Protein AF-A0A6L5X1Y9-F1 (afdb_monomer)

Structure (mmCIF, N/CA/C/O backbone):
data_AF-A0A6L5X1Y9-F1
#
_entry.id   AF-A0A6L5X1Y9-F1
#
loop_
_atom_site.group_PDB
_atom_site.id
_atom_site.type_symbol
_atom_site.label_atom_id
_atom_site.label_alt_id
_atom_site.label_comp_id
_atom_site.label_asym_id
_atom_site.label_entity_id
_atom_site.label_seq_id
_atom_site.pdbx_PDB_ins_code
_atom_site.Cartn_x
_atom_site.Cartn_y
_atom_site.Cartn_z
_atom_site.occupancy
_atom_site.B_iso_or_equiv
_atom_site.auth_seq_id
_atom_site.auth_comp_id
_atom_site.auth_asym_id
_atom_site.auth_atom_id
_atom_site.pdbx_PDB_model_num
ATOM 1 N N . MET A 1 1 ? -3.115 -9.740 -11.678 1.00 74.06 1 MET A N 1
ATOM 2 C CA . MET A 1 1 ? -2.615 -8.499 -12.304 1.00 74.06 1 MET A CA 1
ATOM 3 C C . MET A 1 1 ? -1.769 -7.814 -11.248 1.00 74.06 1 MET A C 1
ATOM 5 O O . MET A 1 1 ? -2.298 -7.594 -10.166 1.00 74.06 1 MET A O 1
ATOM 9 N N . LEU A 1 2 ? -0.468 -7.631 -11.482 1.00 79.50 2 LEU A N 1
ATOM 10 C CA . LEU A 1 2 ? 0.397 -6.941 -10.518 1.00 79.50 2 LEU A CA 1
ATOM 11 C C . LEU A 1 2 ? -0.001 -5.464 -10.462 1.00 79.50 2 LEU A C 1
ATOM 13 O O . LEU A 1 2 ? -0.399 -4.903 -11.486 1.00 79.50 2 LEU A O 1
ATOM 17 N N . ASP A 1 3 ? 0.070 -4.852 -9.282 1.00 89.75 3 ASP A N 1
ATOM 18 C CA . ASP A 1 3 ? -0.130 -3.413 -9.162 1.00 89.75 3 ASP A CA 1
ATOM 19 C C . ASP A 1 3 ? 1.025 -2.663 -9.865 1.00 89.75 3 ASP A C 1
ATOM 21 O O . ASP A 1 3 ? 2.115 -3.218 -10.055 1.00 89.75 3 ASP A O 1
AT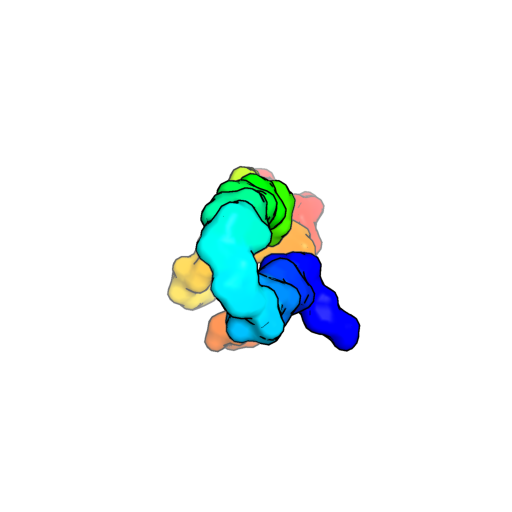OM 25 N N . PRO A 1 4 ? 0.800 -1.410 -10.293 1.00 90.12 4 PRO A N 1
ATOM 26 C CA . PRO A 1 4 ? 1.778 -0.675 -11.087 1.00 90.12 4 PRO A CA 1
ATOM 27 C C . PRO A 1 4 ? 3.101 -0.411 -10.355 1.00 90.12 4 PRO A C 1
ATOM 29 O O . PRO A 1 4 ? 4.117 -0.261 -11.024 1.00 90.12 4 PRO A O 1
ATOM 32 N N . VAL A 1 5 ? 3.131 -0.379 -9.015 1.00 93.25 5 VAL A N 1
ATOM 33 C CA . VAL A 1 5 ? 4.390 -0.227 -8.265 1.00 93.25 5 VAL A CA 1
ATOM 34 C C . VAL A 1 5 ? 5.190 -1.522 -8.336 1.00 93.25 5 VAL A C 1
ATOM 36 O O . VAL A 1 5 ? 6.366 -1.481 -8.691 1.00 93.25 5 VAL A O 1
ATOM 3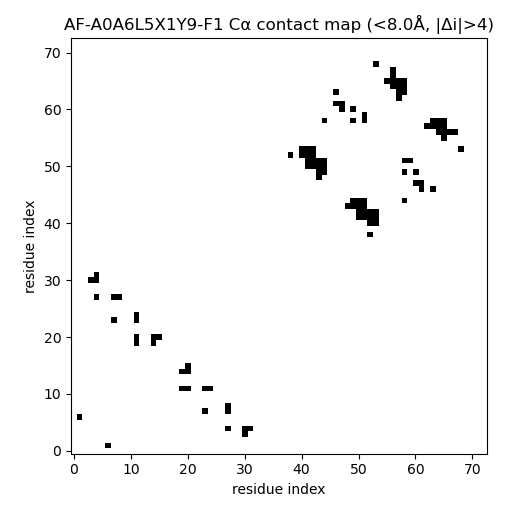9 N N . THR A 1 6 ? 4.541 -2.666 -8.107 1.00 93.62 6 THR A N 1
ATOM 40 C CA . THR A 1 6 ? 5.190 -3.983 -8.200 1.00 93.62 6 THR A CA 1
ATOM 41 C C . THR A 1 6 ? 5.734 -4.265 -9.603 1.00 93.62 6 THR A C 1
ATOM 43 O O . THR A 1 6 ? 6.820 -4.825 -9.740 1.00 93.62 6 THR A O 1
ATOM 46 N N . MET A 1 7 ? 5.037 -3.840 -10.666 1.00 92.38 7 MET A N 1
ATOM 47 C CA . MET A 1 7 ? 5.575 -3.952 -12.032 1.00 92.38 7 MET A CA 1
ATOM 48 C C . MET A 1 7 ? 6.862 -3.142 -12.220 1.00 92.38 7 MET A C 1
ATOM 50 O O . MET A 1 7 ? 7.812 -3.636 -12.823 1.00 92.38 7 MET A O 1
ATOM 54 N N . LEU A 1 8 ? 6.906 -1.909 -11.714 1.00 92.19 8 LEU A N 1
ATOM 55 C CA . LEU A 1 8 ? 8.086 -1.055 -11.841 1.00 92.19 8 LEU A CA 1
ATOM 56 C C . LEU A 1 8 ? 9.251 -1.588 -11.002 1.00 92.19 8 LEU A C 1
ATOM 58 O O . LEU A 1 8 ? 10.371 -1.623 -11.494 1.00 92.19 8 LEU A O 1
ATOM 62 N N . GLU A 1 9 ? 9.001 -2.057 -9.778 1.00 93.19 9 GLU A N 1
ATOM 63 C CA . GLU A 1 9 ? 10.034 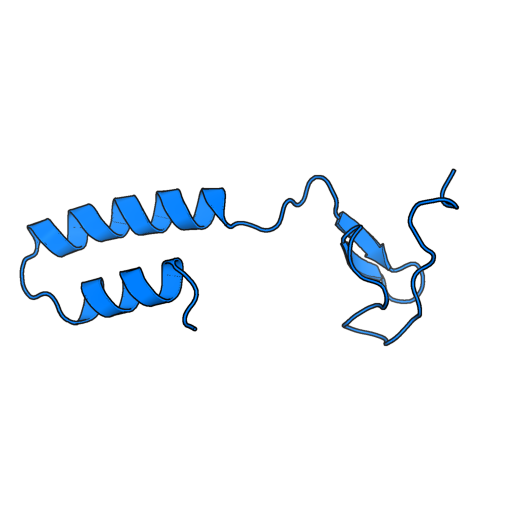-2.669 -8.929 1.00 93.19 9 GLU A CA 1
ATOM 64 C C . GLU A 1 9 ? 10.653 -3.910 -9.589 1.00 93.19 9 GLU A C 1
ATOM 66 O O . GLU A 1 9 ? 11.874 -4.062 -9.575 1.00 93.19 9 GLU A O 1
ATOM 71 N N . TYR A 1 10 ? 9.836 -4.740 -10.246 1.00 93.56 10 TYR A N 1
ATOM 72 C CA . TYR A 1 10 ? 10.307 -5.896 -11.011 1.00 93.56 10 TYR A CA 1
ATOM 73 C C . TYR A 1 10 ? 11.226 -5.486 -12.176 1.00 93.56 10 TYR A C 1
ATOM 75 O O . TYR A 1 10 ? 12.350 -5.970 -12.285 1.00 93.56 10 TYR A O 1
ATOM 83 N N . VAL A 1 11 ? 10.803 -4.517 -12.998 1.00 92.38 11 VAL A N 1
ATOM 84 C CA . VAL A 1 11 ? 11.624 -3.986 -14.107 1.00 92.38 11 VAL A CA 1
ATOM 85 C C . VAL A 1 11 ? 12.942 -3.384 -13.599 1.00 92.38 11 VAL A C 1
ATOM 87 O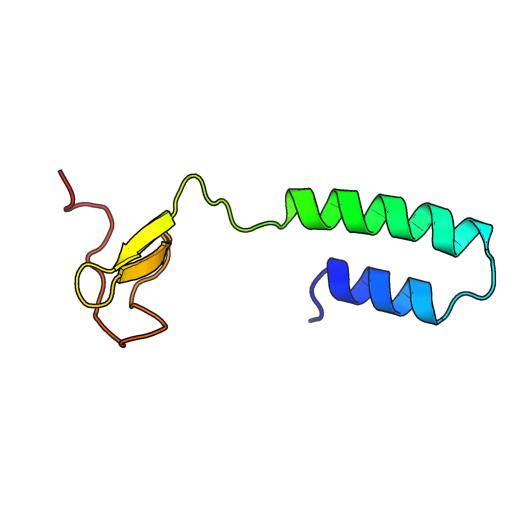 O . VAL A 1 11 ? 13.975 -3.464 -14.262 1.00 92.38 11 VAL A O 1
ATOM 90 N N . MET A 1 12 ? 12.926 -2.789 -12.408 1.00 93.31 12 MET A N 1
ATOM 91 C CA . MET A 1 12 ? 14.101 -2.180 -11.789 1.00 93.31 12 MET A CA 1
ATOM 92 C C . MET A 1 12 ? 15.120 -3.211 -11.308 1.00 93.31 12 MET A C 1
ATOM 94 O O . MET A 1 12 ? 16.324 -2.947 -11.366 1.00 93.31 12 MET A O 1
ATOM 98 N N . ALA A 1 13 ? 14.639 -4.369 -10.849 1.00 92.06 13 ALA A N 1
ATOM 99 C CA . ALA A 1 13 ? 15.467 -5.495 -10.441 1.00 92.06 13 ALA A CA 1
ATOM 100 C C . ALA A 1 13 ? 16.154 -6.176 -11.638 1.00 92.06 13 ALA A C 1
ATOM 102 O O . ALA A 1 13 ? 17.327 -6.519 -11.526 1.00 92.06 13 ALA A O 1
ATOM 103 N N . ASP A 1 14 ? 15.461 -6.293 -12.777 1.00 93.19 14 ASP A N 1
ATOM 104 C CA . ASP A 1 14 ? 15.965 -6.962 -13.992 1.00 93.19 14 ASP A CA 1
ATOM 105 C C . ASP A 1 14 ? 16.921 -6.100 -14.847 1.00 93.19 14 ASP A C 1
ATOM 107 O O . ASP A 1 14 ? 17.601 -6.613 -15.734 1.00 93.19 14 ASP A O 1
ATOM 111 N N . SER A 1 15 ? 16.989 -4.783 -14.624 1.00 91.75 15 SER A N 1
ATOM 112 C CA . SER A 1 15 ? 17.882 -3.892 -15.382 1.00 91.75 15 SER A CA 1
ATOM 113 C C . SER A 1 15 ? 19.295 -3.856 -14.793 1.00 91.75 15 SER A C 1
ATOM 115 O O . SER A 1 15 ? 19.450 -3.648 -13.597 1.00 91.75 15 SER A O 1
ATOM 117 N N . ASP A 1 16 ? 20.342 -3.898 -15.623 1.00 94.38 16 ASP A N 1
ATOM 118 C CA . ASP A 1 16 ? 21.738 -3.686 -15.182 1.00 94.38 16 ASP A CA 1
ATOM 119 C C . ASP A 1 16 ? 22.227 -2.235 -15.332 1.00 94.38 16 ASP A C 1
ATOM 121 O O . ASP A 1 16 ? 23.244 -1.842 -14.759 1.00 94.38 16 ASP A O 1
ATOM 125 N N . SER A 1 17 ? 21.499 -1.392 -16.070 1.00 95.56 17 SER A N 1
ATOM 126 C CA . SER A 1 17 ? 21.879 0.014 -16.243 1.00 95.56 17 SER A CA 1
ATOM 127 C C . SER A 1 17 ? 21.589 0.828 -14.981 1.00 95.56 17 SER A C 1
ATOM 129 O O . SER A 1 17 ? 20.445 0.930 -14.530 1.00 95.56 17 SER A O 1
ATOM 131 N N . VAL A 1 18 ? 22.630 1.479 -14.453 1.00 94.38 18 VAL A N 1
ATOM 132 C CA . VAL A 1 18 ? 22.530 2.407 -13.315 1.00 94.38 18 VAL A CA 1
ATOM 133 C C . VAL A 1 18 ? 21.573 3.557 -13.634 1.00 94.38 18 VAL A C 1
ATOM 135 O O . VAL A 1 18 ? 20.728 3.897 -12.812 1.00 94.38 18 VAL A O 1
ATOM 138 N N . GLN A 1 19 ? 21.649 4.110 -14.848 1.00 94.56 19 GLN A N 1
ATOM 139 C CA . GLN A 1 19 ? 20.792 5.212 -15.287 1.00 94.56 19 GLN A CA 1
ATOM 140 C C . GLN A 1 19 ? 19.311 4.810 -15.296 1.00 94.56 19 GLN A C 1
ATOM 142 O O . GLN A 1 19 ? 18.461 5.585 -14.856 1.00 94.56 19 GLN A O 1
ATOM 147 N N . VAL A 1 20 ? 19.004 3.587 -15.744 1.00 94.00 20 VAL A N 1
ATOM 148 C CA . VAL A 1 20 ? 17.634 3.052 -15.742 1.00 94.00 20 VAL A CA 1
ATOM 149 C C . VAL A 1 20 ? 17.125 2.867 -14.314 1.00 94.00 20 VAL A C 1
ATOM 151 O O . VAL A 1 20 ? 16.013 3.296 -14.015 1.00 94.00 20 VAL A O 1
ATOM 154 N N . LYS A 1 21 ? 17.941 2.317 -13.403 1.00 95.00 21 LYS A N 1
ATOM 155 C CA . LYS A 1 21 ? 17.561 2.170 -11.985 1.00 95.00 21 LYS A CA 1
ATOM 156 C C . LYS A 1 21 ? 17.244 3.512 -11.330 1.00 95.00 21 LYS A C 1
ATOM 158 O O . LYS A 1 21 ? 16.241 3.622 -10.634 1.00 95.00 21 LYS A O 1
ATOM 163 N N . THR A 1 22 ? 18.057 4.540 -11.581 1.00 95.50 22 THR A N 1
ATOM 164 C CA . THR A 1 22 ? 17.823 5.889 -11.040 1.00 95.50 22 THR A CA 1
ATOM 165 C C . THR A 1 22 ? 16.548 6.523 -11.595 1.00 95.50 22 THR A C 1
ATOM 167 O O . THR A 1 22 ? 15.783 7.123 -10.846 1.00 95.50 22 THR A O 1
ATOM 170 N N . ALA A 1 23 ? 16.285 6.391 -12.897 1.00 94.62 23 ALA A N 1
ATOM 171 C CA . ALA A 1 23 ? 15.053 6.913 -13.485 1.00 94.62 23 ALA A CA 1
ATOM 172 C C . ALA A 1 23 ? 13.810 6.202 -12.922 1.00 94.62 23 ALA A C 1
ATOM 174 O O . ALA A 1 23 ? 12.788 6.832 -12.640 1.00 94.62 23 ALA A O 1
ATOM 175 N N . LEU A 1 24 ? 13.909 4.889 -12.725 1.00 95.25 24 LEU A N 1
ATOM 176 C CA . LEU A 1 24 ? 12.805 4.063 -12.268 1.00 95.25 24 LEU A CA 1
ATOM 177 C C . LEU A 1 24 ? 12.517 4.244 -10.773 1.00 95.25 24 LEU A C 1
ATOM 179 O O . LEU A 1 24 ? 11.349 4.233 -10.396 1.00 95.2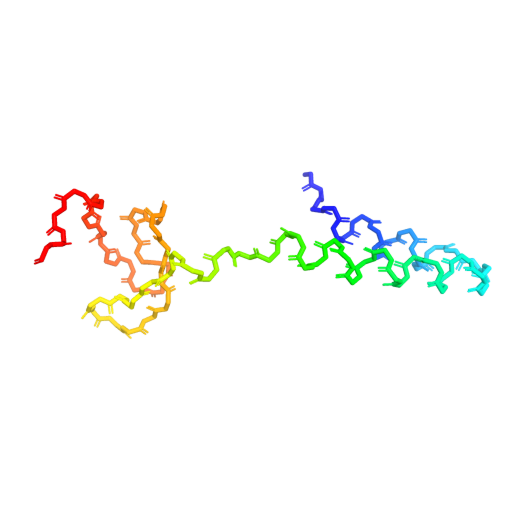5 24 LEU A O 1
ATOM 183 N N . SER A 1 25 ? 13.520 4.535 -9.936 1.00 95.06 25 SER A N 1
ATOM 184 C CA . SER A 1 25 ? 13.278 4.870 -8.525 1.00 95.06 25 SER A CA 1
ATOM 185 C C . SER A 1 25 ? 12.458 6.156 -8.383 1.00 95.06 25 SER A C 1
ATOM 187 O O . SER A 1 25 ? 11.489 6.188 -7.628 1.00 95.06 25 SER A O 1
ATOM 189 N N . ILE A 1 26 ? 12.765 7.181 -9.186 1.00 95.31 26 ILE A N 1
ATOM 190 C CA . ILE A 1 26 ? 11.987 8.431 -9.244 1.00 95.31 26 ILE A CA 1
ATOM 191 C C . ILE A 1 26 ? 10.542 8.149 -9.681 1.00 95.31 26 ILE A C 1
ATOM 193 O O . ILE A 1 26 ? 9.592 8.677 -9.096 1.00 95.31 26 ILE A O 1
ATOM 197 N N . ALA A 1 27 ? 10.364 7.308 -10.703 1.00 93.69 27 ALA A N 1
ATOM 198 C CA . ALA A 1 27 ? 9.041 6.937 -11.194 1.00 93.69 27 ALA A CA 1
ATOM 199 C C . ALA A 1 27 ? 8.235 6.155 -10.144 1.00 93.69 27 ALA A C 1
ATOM 201 O O . ALA A 1 27 ? 7.059 6.454 -9.932 1.00 93.69 27 ALA A O 1
ATOM 202 N N . ILE A 1 28 ? 8.860 5.202 -9.449 1.00 94.62 28 ILE A N 1
ATOM 203 C CA . ILE A 1 28 ? 8.235 4.433 -8.367 1.00 94.62 28 ILE A CA 1
ATOM 204 C C . ILE A 1 28 ? 7.746 5.362 -7.260 1.00 94.62 28 ILE A C 1
ATOM 206 O O . ILE A 1 28 ? 6.597 5.235 -6.842 1.00 94.62 28 ILE A O 1
ATOM 210 N N . ASP A 1 29 ? 8.558 6.323 -6.818 1.00 94.69 29 ASP A N 1
ATOM 211 C CA . ASP A 1 29 ? 8.160 7.271 -5.772 1.00 94.69 29 ASP A CA 1
ATOM 212 C C . ASP A 1 29 ? 6.970 8.137 -6.206 1.00 94.69 29 ASP A C 1
ATOM 214 O O . ASP A 1 29 ? 6.017 8.347 -5.444 1.00 94.69 29 ASP A O 1
ATOM 218 N N . ALA A 1 30 ? 6.975 8.597 -7.459 1.00 92.56 30 ALA A N 1
ATOM 219 C CA . ALA A 1 30 ? 5.868 9.359 -8.023 1.00 92.56 30 ALA A CA 1
ATOM 220 C C . ALA A 1 30 ? 4.575 8.531 -8.095 1.00 92.56 30 ALA A C 1
ATOM 222 O O . ALA A 1 30 ? 3.506 9.035 -7.74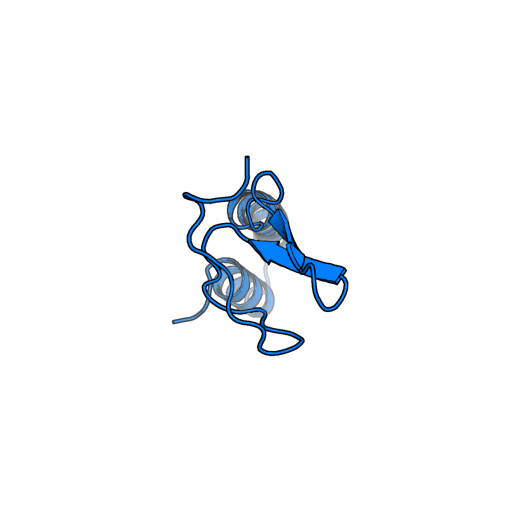1 1.00 92.56 30 ALA A O 1
ATOM 223 N N . VAL A 1 31 ? 4.659 7.264 -8.512 1.00 91.62 31 VAL A N 1
ATOM 224 C CA . VAL A 1 31 ? 3.503 6.360 -8.596 1.00 91.62 31 VAL A CA 1
ATOM 225 C C . VAL A 1 31 ? 3.006 5.979 -7.205 1.00 91.62 31 VAL A C 1
ATOM 227 O O . VAL A 1 31 ? 1.807 6.085 -6.969 1.00 91.62 31 VAL A O 1
ATOM 230 N N . LYS A 1 32 ? 3.892 5.651 -6.252 1.00 91.75 32 LYS A N 1
ATOM 231 C CA . LYS A 1 32 ? 3.537 5.394 -4.841 1.00 91.75 32 LYS A CA 1
ATOM 232 C C . LYS A 1 32 ? 2.719 6.543 -4.254 1.00 91.75 32 LYS A C 1
ATOM 234 O O . LYS A 1 32 ? 1.733 6.313 -3.559 1.00 91.75 32 LYS A O 1
ATOM 239 N N . LYS A 1 33 ? 3.076 7.791 -4.573 1.00 88.00 33 LYS A N 1
ATOM 240 C CA . LYS A 1 33 ? 2.326 8.976 -4.132 1.00 88.00 33 LYS A CA 1
ATOM 241 C C . LYS A 1 33 ? 0.936 9.088 -4.770 1.00 88.00 33 LYS A C 1
ATOM 243 O O . LYS A 1 33 ? 0.022 9.593 -4.125 1.00 88.00 33 LYS A O 1
ATOM 248 N N . GLN A 1 34 ? 0.771 8.642 -6.013 1.00 83.50 34 GLN A N 1
ATOM 249 C CA . GLN A 1 34 ? -0.509 8.677 -6.732 1.00 83.50 34 GLN A CA 1
ATOM 250 C C . GLN A 1 34 ? -1.445 7.533 -6.330 1.00 83.50 34 GLN A C 1
ATOM 252 O O . GLN A 1 34 ? -2.656 7.728 -6.257 1.00 83.50 34 GLN A O 1
ATOM 257 N N . THR A 1 35 ? -0.890 6.350 -6.069 1.00 78.06 35 THR A N 1
ATOM 258 C CA . THR A 1 35 ? -1.642 5.140 -5.710 1.00 78.06 35 THR A CA 1
ATOM 259 C C . THR A 1 35 ? -1.832 4.978 -4.207 1.00 78.06 35 THR A C 1
ATOM 261 O O . THR A 1 35 ? -2.551 4.071 -3.782 1.00 78.06 35 THR A O 1
ATOM 264 N N . ALA A 1 36 ? -1.237 5.860 -3.395 1.00 70.94 36 ALA A N 1
ATOM 265 C CA . ALA A 1 36 ? -1.477 5.895 -1.963 1.00 70.94 36 ALA A CA 1
ATOM 266 C C . ALA A 1 36 ? -2.993 5.964 -1.689 1.00 70.94 36 ALA A C 1
ATOM 268 O O . ALA A 1 36 ? -3.695 6.789 -2.289 1.00 70.94 36 ALA A O 1
ATOM 269 N N . PRO A 1 37 ? -3.522 5.117 -0.784 1.00 65.12 37 PRO A N 1
ATOM 270 C CA . PRO A 1 37 ? -4.930 5.162 -0.425 1.00 65.12 37 PRO A CA 1
ATOM 271 C C . PRO A 1 37 ? -5.274 6.578 0.027 1.00 65.12 37 PRO A C 1
ATOM 273 O O . PRO A 1 37 ? -4.515 7.210 0.760 1.00 65.12 37 PRO A O 1
ATOM 276 N N . ASN A 1 38 ? -6.406 7.099 -0.442 1.00 62.12 38 ASN A N 1
ATOM 277 C CA . ASN A 1 38 ? -6.801 8.479 -0.190 1.00 62.12 38 ASN A CA 1
ATOM 278 C C . ASN A 1 38 ? -7.158 8.646 1.304 1.00 62.12 38 ASN A C 1
ATOM 280 O O . ASN A 1 38 ? -8.319 8.544 1.695 1.00 62.12 38 ASN A O 1
ATOM 284 N N . VAL A 1 39 ? -6.146 8.870 2.154 1.00 60.69 39 VAL A N 1
ATOM 285 C CA . VAL A 1 39 ? -6.259 8.954 3.628 1.00 60.69 39 VAL A CA 1
ATOM 286 C C . VAL A 1 39 ? -7.220 10.066 4.059 1.00 60.69 39 VAL A C 1
ATOM 288 O O . VAL A 1 39 ? -7.815 10.002 5.124 1.00 60.69 39 VAL A O 1
ATOM 291 N N . ARG A 1 40 ? -7.479 11.049 3.186 1.00 61.81 40 ARG A N 1
ATOM 292 C CA . ARG A 1 40 ? -8.514 12.085 3.364 1.00 61.81 40 ARG A CA 1
ATOM 293 C C . ARG A 1 40 ? -9.927 11.517 3.583 1.00 61.81 40 ARG A C 1
ATOM 295 O O . ARG A 1 40 ? -10.826 12.268 3.937 1.00 61.81 40 ARG A O 1
ATOM 302 N N . ARG A 1 41 ? -10.137 10.226 3.313 1.00 74.12 41 ARG A N 1
ATOM 303 C CA . ARG A 1 41 ? -11.425 9.521 3.346 1.00 74.12 41 ARG A CA 1
ATOM 304 C C . ARG A 1 41 ? -11.404 8.294 4.260 1.00 74.12 41 ARG A C 1
ATOM 306 O O . ARG A 1 41 ? -12.226 7.391 4.088 1.00 74.12 41 ARG A O 1
ATOM 313 N N . SER A 1 42 ? -10.444 8.235 5.183 1.00 83.12 42 SER A N 1
ATOM 314 C CA . SER A 1 42 ? -10.395 7.203 6.211 1.00 83.12 42 SER A CA 1
ATOM 315 C C . SER A 1 42 ? -10.960 7.698 7.542 1.00 83.12 42 SER A C 1
ATOM 317 O O . SER A 1 42 ? -10.881 8.875 7.886 1.00 83.12 42 SER A O 1
ATOM 319 N N . PHE A 1 43 ? -11.557 6.777 8.287 1.00 86.56 43 PHE A N 1
ATOM 320 C CA . PHE A 1 43 ? -12.124 6.983 9.614 1.00 86.56 43 PHE A CA 1
ATOM 321 C C . PHE A 1 43 ? -11.776 5.790 10.506 1.00 86.56 43 PHE A C 1
ATOM 323 O O . PHE A 1 43 ? -11.139 4.827 10.072 1.00 86.56 43 PHE A O 1
ATOM 330 N N . LYS A 1 44 ? -12.118 5.879 11.790 1.00 90.19 44 LYS A N 1
ATOM 331 C CA . LYS A 1 44 ? -11.832 4.831 12.769 1.00 90.19 44 LYS A CA 1
ATOM 332 C C . LYS A 1 44 ? -13.020 3.894 12.905 1.00 90.19 44 LYS A C 1
ATOM 334 O O . LYS A 1 44 ? -14.156 4.343 13.017 1.00 90.19 44 LYS A O 1
ATOM 339 N N . CYS A 1 45 ? -12.753 2.592 12.907 1.00 90.94 45 CYS A N 1
ATOM 340 C CA . CYS A 1 45 ? -13.762 1.599 13.225 1.00 90.94 45 CYS A CA 1
ATOM 341 C C . CYS A 1 45 ? -14.271 1.863 14.651 1.00 90.94 45 CYS A C 1
ATOM 343 O O . CYS A 1 45 ? -13.457 1.866 15.575 1.00 90.94 45 CYS A O 1
ATOM 345 N N . PRO A 1 46 ? -15.586 2.046 14.861 1.00 87.88 46 PRO A N 1
ATOM 346 C CA . PRO A 1 46 ? -16.130 2.330 16.190 1.00 87.88 46 PRO A CA 1
ATOM 347 C C . PRO A 1 46 ? -15.976 1.157 17.163 1.00 87.88 46 PRO A C 1
ATOM 349 O O . PRO A 1 46 ? -16.057 1.347 18.369 1.00 87.88 46 PRO A O 1
ATOM 352 N N . THR A 1 47 ? -15.765 -0.057 16.649 1.00 93.94 47 THR A N 1
ATOM 353 C CA . THR A 1 47 ? -15.674 -1.271 17.468 1.00 93.94 47 THR A CA 1
ATOM 354 C C . THR A 1 47 ? -14.246 -1.577 17.911 1.00 93.94 47 THR A C 1
ATOM 356 O O . THR A 1 47 ? -14.051 -1.989 19.047 1.00 93.94 47 THR A O 1
ATOM 359 N N . CYS A 1 48 ? -13.243 -1.401 17.043 1.00 95.12 48 CYS A N 1
ATOM 360 C CA . CYS A 1 48 ? -11.856 -1.783 17.356 1.00 95.12 48 CYS A CA 1
ATOM 361 C C . CYS A 1 48 ? -10.813 -0.674 17.156 1.00 95.12 48 CYS A C 1
ATOM 363 O O . CYS A 1 48 ? -9.643 -0.882 17.458 1.00 95.12 48 CYS A O 1
ATOM 365 N N . GLY A 1 49 ? -11.191 0.490 16.624 1.00 91.94 49 GLY A N 1
ATOM 366 C CA . GLY A 1 49 ? -10.261 1.599 16.391 1.00 91.94 49 GLY A CA 1
ATOM 367 C C . GLY A 1 49 ? -9.304 1.410 15.207 1.00 91.94 49 GLY A C 1
ATOM 368 O O . GLY A 1 49 ? -8.409 2.238 15.004 1.00 91.94 49 GLY A O 1
ATOM 369 N N . SER A 1 50 ? -9.475 0.367 14.391 1.00 92.62 50 SER A N 1
ATOM 370 C CA . SER A 1 50 ? -8.718 0.226 13.144 1.00 92.62 50 SER A CA 1
ATOM 371 C C . SER A 1 50 ? -9.062 1.341 12.155 1.00 92.62 50 SER A C 1
ATOM 373 O O . SER A 1 50 ? -10.115 1.976 12.234 1.00 92.62 50 SER A O 1
ATOM 375 N N . THR A 1 51 ? -8.160 1.613 11.218 1.00 90.38 51 THR A N 1
ATOM 376 C CA . THR A 1 51 ? -8.422 2.572 10.143 1.00 90.38 51 THR A CA 1
ATOM 377 C C . THR A 1 51 ? -9.231 1.885 9.043 1.00 90.38 51 THR A C 1
ATOM 379 O O . THR A 1 51 ? -8.799 0.879 8.490 1.00 90.38 51 THR A O 1
ATOM 382 N N . ILE A 1 52 ? -10.387 2.449 8.717 1.00 89.12 52 ILE A N 1
ATOM 383 C CA . ILE A 1 52 ? -11.305 2.002 7.663 1.00 89.12 52 ILE A CA 1
ATOM 384 C C . ILE A 1 52 ? -11.529 3.143 6.667 1.00 89.12 52 ILE A C 1
ATOM 386 O O . ILE A 1 52 ? -11.248 4.300 6.970 1.00 89.12 52 ILE A O 1
ATOM 390 N N . THR A 1 53 ? -11.991 2.834 5.462 1.00 85.50 53 THR A N 1
ATOM 391 C CA . THR A 1 53 ? -12.231 3.801 4.380 1.00 85.50 53 THR A CA 1
ATOM 392 C C . THR A 1 53 ? -13.717 3.908 4.052 1.00 85.50 53 THR A C 1
ATOM 394 O O . THR A 1 53 ? -14.482 2.988 4.325 1.00 85.50 53 THR A O 1
ATOM 397 N N . MET A 1 54 ? -14.135 4.998 3.397 1.00 80.75 54 MET A N 1
ATOM 398 C CA . MET A 1 54 ? -15.541 5.189 2.981 1.00 80.75 54 MET A CA 1
ATOM 399 C C . MET A 1 54 ? -16.104 4.105 2.055 1.00 80.75 54 MET A C 1
ATOM 401 O O . MET A 1 54 ? -17.317 4.021 1.888 1.00 80.75 54 MET A O 1
ATOM 405 N N . PHE A 1 55 ? -15.236 3.302 1.440 1.00 79.50 55 PHE A N 1
ATOM 406 C CA . PHE A 1 55 ? -15.623 2.224 0.534 1.00 79.50 55 PHE A CA 1
ATOM 407 C C . PHE A 1 55 ? -15.628 0.849 1.21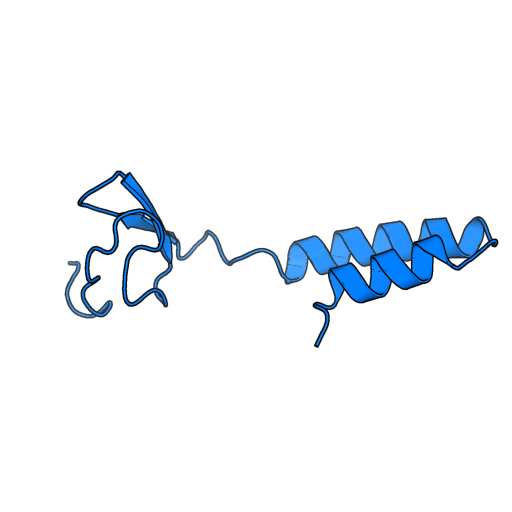6 1.00 79.50 55 PHE A C 1
ATOM 409 O O . PHE A 1 55 ? -16.069 -0.127 0.612 1.00 79.50 55 PHE A O 1
ATOM 416 N N . ASP A 1 56 ? -15.138 0.749 2.457 1.00 86.44 56 ASP A N 1
ATOM 417 C CA . ASP A 1 56 ? -15.191 -0.496 3.214 1.00 86.44 56 ASP A CA 1
ATOM 418 C C . ASP A 1 56 ? -16.636 -0.743 3.688 1.00 86.44 56 ASP A C 1
ATOM 420 O O . ASP A 1 56 ? -17.231 0.069 4.393 1.00 86.44 56 ASP A O 1
ATOM 424 N N . HIS A 1 57 ? -17.203 -1.896 3.329 1.00 87.75 57 HIS A N 1
ATOM 425 C CA . HIS A 1 57 ? -18.517 -2.339 3.824 1.00 87.75 57 HIS A CA 1
ATOM 426 C C . HIS A 1 57 ? -18.426 -3.061 5.177 1.00 87.75 57 HIS A C 1
ATOM 428 O O . HIS A 1 57 ? -19.425 -3.234 5.878 1.00 87.75 57 HIS A O 1
ATOM 434 N N . TYR A 1 58 ? -17.229 -3.518 5.5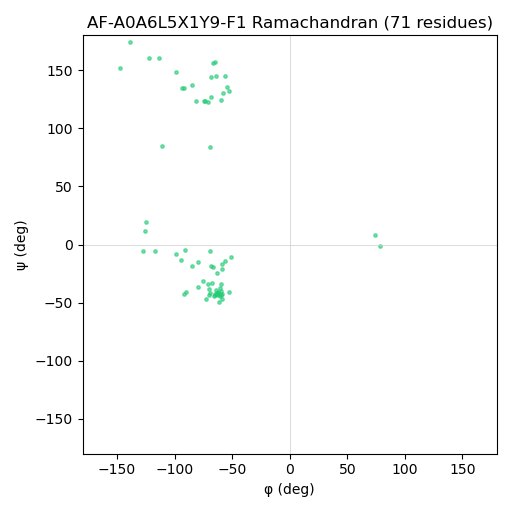34 1.00 92.62 58 TYR A N 1
ATOM 435 C CA . TYR A 1 58 ? -16.920 -4.197 6.783 1.00 92.62 58 TYR A CA 1
ATOM 436 C C . TYR A 1 58 ? -15.491 -3.864 7.210 1.00 92.62 58 TYR A C 1
ATOM 438 O O . TYR A 1 58 ? -14.619 -3.590 6.385 1.00 92.62 58 TYR A O 1
ATOM 446 N N . CYS A 1 59 ? -15.241 -3.896 8.514 1.00 92.44 59 CYS A N 1
ATOM 447 C CA . CYS A 1 59 ? -13.906 -3.739 9.061 1.00 92.44 59 CYS A CA 1
ATOM 448 C C . CYS A 1 59 ? -13.067 -4.985 8.750 1.00 92.44 59 CYS A C 1
ATOM 450 O O . CYS A 1 59 ? -13.424 -6.089 9.155 1.00 92.44 59 CYS A O 1
ATOM 452 N N . ARG A 1 60 ? -11.931 -4.802 8.072 1.00 90.38 60 ARG A N 1
ATOM 453 C CA . ARG A 1 60 ? -10.998 -5.893 7.739 1.00 90.38 60 ARG A CA 1
ATOM 454 C C . ARG A 1 60 ? -10.275 -6.490 8.951 1.00 90.38 60 ARG A C 1
ATOM 456 O O . ARG A 1 60 ? -9.802 -7.612 8.858 1.00 90.38 60 ARG A O 1
ATOM 463 N N . GLU A 1 61 ? -10.241 -5.769 10.072 1.00 94.62 61 GLU A N 1
ATOM 464 C CA . GLU A 1 61 ? -9.567 -6.209 11.302 1.00 94.62 61 GLU A CA 1
ATOM 465 C C . GLU A 1 61 ? -10.495 -6.972 12.258 1.00 94.62 61 GLU A C 1
ATOM 467 O O . GLU A 1 61 ? -10.102 -7.980 12.828 1.00 94.62 61 GLU A O 1
ATOM 472 N N . CYS A 1 62 ? -11.734 -6.503 12.456 1.00 95.38 62 CYS A N 1
ATOM 473 C CA . CYS A 1 62 ? -12.654 -7.096 13.441 1.00 95.38 62 CYS A CA 1
ATOM 474 C C . CYS A 1 62 ? -13.932 -7.697 12.843 1.00 95.38 62 CYS A C 1
ATOM 476 O O . CYS A 1 62 ? -14.733 -8.270 13.573 1.00 95.38 62 CYS A O 1
ATOM 478 N N . GLY A 1 63 ? -14.167 -7.539 11.537 1.00 93.75 63 GLY A N 1
ATOM 479 C CA . GLY A 1 63 ? -15.350 -8.069 10.854 1.00 93.75 63 GLY A CA 1
ATOM 480 C C . GLY A 1 63 ? -16.639 -7.264 11.050 1.00 93.75 63 GLY A C 1
ATOM 481 O O . GLY A 1 63 ? -17.659 -7.614 10.458 1.00 93.75 63 GLY A O 1
ATOM 482 N N . GLN A 1 64 ? -16.622 -6.175 11.831 1.00 92.19 64 GLN A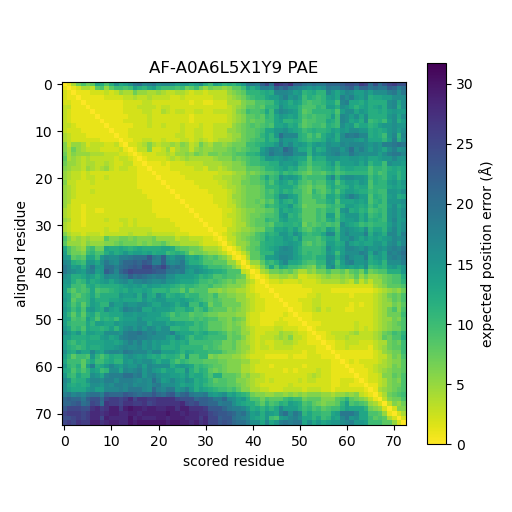 N 1
ATOM 483 C CA . GLN A 1 64 ? -17.811 -5.347 12.056 1.00 92.19 64 GLN A CA 1
ATOM 484 C C . GLN A 1 64 ? -18.368 -4.806 10.737 1.00 92.19 64 GLN A C 1
ATOM 486 O O . GLN A 1 64 ? -17.640 -4.192 9.955 1.00 92.19 64 GLN A O 1
ATOM 491 N N . LYS A 1 65 ? -19.676 -4.965 10.521 1.00 91.62 65 LYS A N 1
ATOM 492 C CA . LYS A 1 65 ? -20.369 -4.375 9.372 1.00 91.62 65 LYS A CA 1
ATOM 493 C C . LYS A 1 65 ? -20.409 -2.855 9.512 1.00 91.62 65 LYS A C 1
ATOM 495 O O . LYS A 1 65 ? -20.861 -2.333 10.530 1.00 91.62 65 LYS A O 1
ATOM 500 N N . LEU A 1 66 ? -19.944 -2.155 8.486 1.00 87.44 66 LEU A N 1
ATOM 501 C CA . LEU A 1 66 ? -19.925 -0.702 8.458 1.00 87.44 66 LEU A CA 1
ATOM 502 C C . LEU A 1 66 ? -21.219 -0.201 7.806 1.00 87.44 66 LEU A C 1
ATOM 504 O O . LEU A 1 66 ? -21.651 -0.752 6.788 1.00 87.44 66 LEU A O 1
ATOM 508 N N . PRO A 1 67 ? -21.884 0.805 8.392 1.00 74.94 67 PRO A N 1
ATOM 509 C CA . PRO A 1 67 ? -23.022 1.432 7.742 1.00 74.94 67 PRO A CA 1
ATOM 510 C C . PRO A 1 67 ? -22.554 2.110 6.451 1.00 74.94 67 PRO A C 1
ATOM 512 O O . PRO A 1 67 ? -21.445 2.644 6.384 1.00 74.94 67 PRO A O 1
ATOM 515 N N . ARG A 1 68 ? -23.403 2.098 5.416 1.00 65.50 68 ARG A N 1
ATOM 516 C CA . ARG A 1 68 ? -23.172 2.942 4.237 1.00 65.50 68 ARG A CA 1
ATOM 517 C C . ARG A 1 68 ? -23.057 4.395 4.708 1.00 65.50 68 ARG A C 1
ATOM 519 O O . ARG A 1 68 ? -23.754 4.791 5.638 1.00 65.50 68 ARG A O 1
ATOM 526 N N . TRP A 1 69 ? -22.195 5.169 4.051 1.00 61.28 69 TRP A N 1
ATOM 527 C CA . TRP A 1 69 ? -21.814 6.550 4.395 1.00 61.28 69 TRP A CA 1
ATOM 528 C C . TRP A 1 69 ? -22.985 7.539 4.630 1.00 61.28 69 TRP A C 1
ATOM 530 O O . TRP A 1 69 ? -22.791 8.618 5.170 1.00 61.28 69 TRP A O 1
ATOM 540 N N . GLU A 1 70 ? -24.217 7.165 4.298 1.00 57.09 70 GLU A N 1
ATOM 541 C CA . GLU A 1 70 ? -25.440 7.967 4.417 1.00 57.09 70 GLU A CA 1
ATOM 542 C C . GLU A 1 70 ? -25.912 8.244 5.863 1.00 57.09 70 GLU A C 1
ATOM 544 O O . GLU A 1 70 ? -26.876 8.979 6.045 1.00 57.09 70 GLU A O 1
ATOM 549 N N . GLY A 1 71 ? -25.275 7.669 6.893 1.00 48.75 71 GLY A N 1
ATOM 550 C CA . GLY A 1 71 ? -25.802 7.684 8.269 1.00 48.75 71 GLY A CA 1
ATOM 551 C C . GLY A 1 71 ? -24.885 8.221 9.370 1.00 48.75 71 GLY A C 1
ATOM 552 O O . GLY A 1 71 ? -25.183 7.989 10.536 1.00 48.75 71 GLY A O 1
ATOM 553 N N . TRP A 1 72 ? -23.762 8.865 9.045 1.00 56.94 72 TRP A N 1
ATOM 554 C CA . TRP A 1 72 ? -22.856 9.448 10.048 1.00 56.94 72 TRP A CA 1
ATOM 555 C C . TRP A 1 72 ? -22.918 10.974 9.941 1.00 56.94 72 TRP A C 1
ATOM 557 O O . TRP A 1 72 ? -22.148 11.582 9.202 1.00 56.94 72 TRP A O 1
ATOM 567 N N . SER A 1 73 ? -23.910 11.564 10.617 1.00 44.72 73 SER A N 1
ATOM 568 C CA . SER A 1 73 ? -24.017 13.004 10.906 1.00 44.72 73 SER A CA 1
ATOM 569 C C . SER A 1 73 ? -23.700 13.258 12.369 1.00 44.72 73 SER A C 1
ATOM 571 O O . SER A 1 73 ? -24.207 12.476 13.204 1.00 44.72 73 SER A O 1
#

Sequence (73 aa):
MLDPVTMLEYVMADSDSVQVKTALSIAIDAVKKQTAPNVRRSFKCPTCGSTITMFDHYCRECGQKLPRWEGWS

Radius of gyration: 18.09 Å; Cα contacts (8 Å, |Δi|>4): 55; chains: 1; bounding box: 48×22×34 Å

Solvent-accessible surface area (backbone atoms only — not comparable to full-atom values): 4672 Å² total; per-residue (Å²): 132,79,55,75,58,60,52,50,54,50,57,45,70,76,49,86,51,66,69,56,39,56,56,47,52,56,50,42,54,54,47,52,67,69,68,48,74,69,65,94,48,50,48,64,39,93,88,78,64,47,84,40,43,78,82,48,60,44,40,91,86,81,63,50,76,42,75,68,79,90,74,81,128

Secondary structure (DSSP, 8-state):
---HHHHHHHHHHH---HHHHHHHHHHHHHHHHHHS--GGGEEE-TTT--EEETT-SB-TTT-PBPPPGGG--

Mean predicted aligned error: 9.08 Å

pLDDT: mean 85.65, std 12.43, range [44.72, 95.56]

Organism: NCBI:txid2606632

Nearest PDB structures (foldseek):
  4xxb-assembly1_B  TM=6.591E-01  e=1.714E-01  Homo sapiens
  7mnr-assembly1_B  TM=6.825E-01  e=7.552E-01  Homo sapiens
  7uhy-assembly1_B-2  TM=4.434E-01  e=1.144E-01  Homo sapiens
  7mnu-assembly1_B  TM=6.646E-01  e=1.058E+00  Homo sapiens
  7mnt-assembly1_B  TM=6.420E-01  e=9.890E-01  Homo sapiens

Foldseek 3Di:
DDDPLVVLVVVLVPDPDPVSVVVSVVVSVVVCVVPPDPLVAWDADPPPRDIDGLPDQADPPPRHGDDRPPPDD